Protein AF-A0A2E3MAJ3-F1 (afdb_monomer_lite)

pLDDT: mean 78.25, std 11.92, range [48.75, 94.81]

Foldseek 3Di:
DVVVVVVVVVCVVVVLVVLVVVCVVVVHDSVVSVVVVVVVVVCVVVVVVVVVVVVVVVVVVCCVVVVPPDDPPPD

Structure (mmCIF, N/CA/C/O backbone):
data_AF-A0A2E3MAJ3-F1
#
_entry.id   AF-A0A2E3MAJ3-F1
#
loop_
_atom_site.group_PDB
_atom_site.id
_atom_site.type_symbol
_atom_site.label_atom_id
_atom_site.label_alt_id
_atom_site.label_comp_id
_atom_site.label_asym_id
_atom_site.label_entity_id
_atom_site.label_seq_id
_atom_site.pdbx_PDB_ins_code
_atom_site.Cartn_x
_atom_site.Cartn_y
_atom_site.Cartn_z
_atom_site.occupancy
_atom_site.B_iso_or_equiv
_atom_site.auth_seq_id
_atom_site.auth_comp_id
_atom_site.auth_asym_id
_atom_site.auth_atom_id
_atom_site.pdbx_PDB_model_num
ATOM 1 N N . MET A 1 1 ? -10.687 -18.611 -23.770 1.00 61.97 1 MET A N 1
ATOM 2 C CA . MET A 1 1 ? -9.224 -18.625 -23.534 1.00 61.97 1 MET A CA 1
ATOM 3 C C . MET A 1 1 ? -8.498 -17.397 -24.090 1.00 61.97 1 MET A C 1
ATOM 5 O O . MET A 1 1 ? -7.802 -16.774 -23.310 1.00 61.97 1 MET A O 1
ATOM 9 N N . LYS A 1 2 ? -8.684 -16.963 -25.353 1.00 69.69 2 LYS A N 1
ATOM 10 C CA . LYS A 1 2 ? -8.014 -15.750 -25.901 1.00 69.69 2 LYS A CA 1
ATOM 11 C C . LYS A 1 2 ? -8.304 -14.441 -25.146 1.00 69.69 2 LYS A C 1
ATOM 13 O O . LYS A 1 2 ? -7.382 -13.689 -24.875 1.00 69.69 2 LYS A O 1
ATOM 18 N N . LEU A 1 3 ? -9.556 -14.213 -24.743 1.00 76.94 3 LEU A N 1
ATOM 19 C CA . LEU A 1 3 ? -9.974 -12.993 -24.031 1.00 76.94 3 LEU A CA 1
ATOM 20 C C . LEU A 1 3 ? -9.184 -12.726 -22.741 1.00 76.94 3 LEU A C 1
ATOM 22 O O . LEU A 1 3 ? -8.836 -11.588 -22.457 1.00 76.94 3 LEU A O 1
ATOM 26 N N . PHE A 1 4 ? -8.867 -13.775 -21.979 1.00 82.12 4 PHE A N 1
ATOM 27 C CA . PHE A 1 4 ? -8.129 -13.633 -20.725 1.00 82.12 4 PHE A CA 1
ATOM 28 C C . PHE A 1 4 ? -6.669 -13.227 -20.974 1.00 82.12 4 PHE A C 1
ATOM 30 O O . PHE A 1 4 ? -6.129 -12.398 -20.248 1.00 82.12 4 PHE A O 1
ATOM 37 N N . TYR A 1 5 ? -6.052 -13.757 -22.037 1.00 84.38 5 TYR A N 1
ATOM 38 C CA . TYR A 1 5 ? -4.693 -13.394 -22.442 1.00 84.38 5 TYR A CA 1
ATOM 39 C C . TYR A 1 5 ? -4.601 -11.968 -22.979 1.00 84.38 5 TYR A C 1
ATOM 41 O O . TYR A 1 5 ? -3.663 -11.266 -22.622 1.00 84.38 5 TYR A O 1
ATOM 49 N N . GLU A 1 6 ? -5.577 -11.516 -23.767 1.00 83.81 6 GLU A N 1
ATOM 50 C CA . GLU A 1 6 ? -5.638 -10.125 -24.242 1.00 83.81 6 GLU A CA 1
ATOM 51 C C . GLU A 1 6 ? -5.760 -9.142 -23.073 1.00 83.81 6 GLU A C 1
ATOM 53 O O . G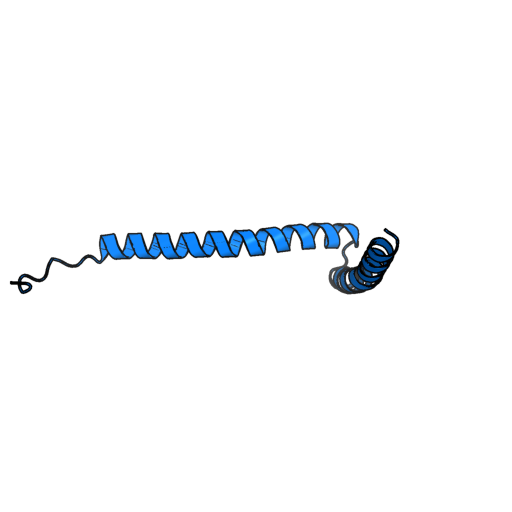LU A 1 6 ? -5.069 -8.127 -23.019 1.00 83.81 6 GLU A O 1
ATOM 58 N N . LEU A 1 7 ? -6.591 -9.479 -22.084 1.00 83.12 7 LEU A N 1
ATOM 59 C CA . LEU A 1 7 ? -6.818 -8.645 -20.908 1.00 83.12 7 LEU A CA 1
ATOM 60 C C . LEU A 1 7 ? -5.580 -8.619 -19.994 1.00 83.12 7 LEU A C 1
ATOM 62 O O . LEU A 1 7 ? -5.142 -7.550 -19.571 1.00 83.12 7 LEU A O 1
ATOM 66 N N . LEU A 1 8 ? -4.943 -9.774 -19.770 1.00 83.69 8 LEU A N 1
ATOM 67 C CA . LEU A 1 8 ? -3.643 -9.870 -19.097 1.00 83.69 8 LEU A CA 1
ATOM 68 C C . LEU A 1 8 ? -2.558 -9.083 -19.832 1.00 83.69 8 LEU A C 1
ATOM 70 O O . LEU A 1 8 ? -1.787 -8.376 -19.192 1.00 83.69 8 LEU A O 1
ATOM 74 N N . PHE A 1 9 ? -2.499 -9.173 -21.161 1.00 82.12 9 PHE A N 1
ATOM 75 C CA . PHE A 1 9 ? -1.515 -8.464 -21.972 1.00 82.12 9 PHE A CA 1
ATOM 76 C C . PHE A 1 9 ? -1.737 -6.950 -21.924 1.00 82.12 9 PHE A C 1
ATOM 78 O O . PHE A 1 9 ? -0.781 -6.189 -21.766 1.00 82.12 9 PHE A O 1
ATOM 85 N N . PHE A 1 10 ? -2.994 -6.507 -21.970 1.00 82.69 10 PHE A N 1
ATOM 86 C CA . PHE A 1 10 ? -3.373 -5.109 -21.810 1.00 82.69 10 PHE A CA 1
ATOM 87 C C . PHE A 1 10 ? -2.969 -4.562 -20.434 1.00 82.69 10 PHE A C 1
ATOM 89 O O . PHE A 1 10 ? -2.314 -3.515 -20.362 1.00 82.69 10 PHE A O 1
ATOM 96 N N . LEU A 1 11 ? -3.277 -5.290 -19.351 1.00 78.81 11 LEU A N 1
ATOM 97 C CA . LEU A 1 11 ? -2.845 -4.927 -17.997 1.00 78.81 11 LEU A CA 1
ATOM 98 C C . LEU A 1 11 ? -1.327 -4.973 -17.850 1.00 78.81 11 LEU A C 1
ATOM 100 O O . LEU A 1 11 ? -0.752 -4.102 -17.204 1.00 78.81 11 LEU A O 1
ATOM 104 N N . GLN A 1 12 ? -0.660 -5.953 -18.452 1.00 75.88 12 GLN A N 1
ATOM 105 C CA . GLN A 1 12 ? 0.790 -6.063 -18.408 1.00 75.88 12 GLN A CA 1
ATOM 106 C C . GLN A 1 12 ? 1.438 -4.867 -19.106 1.00 75.88 12 GLN A C 1
ATOM 108 O O . GLN A 1 12 ? 2.362 -4.286 -18.553 1.00 75.88 12 GLN A O 1
ATOM 113 N N . ARG A 1 13 ? 0.920 -4.444 -20.264 1.00 78.31 13 ARG A N 1
ATOM 114 C CA . ARG A 1 13 ? 1.396 -3.275 -21.018 1.00 78.31 13 ARG A CA 1
ATOM 115 C C . ARG A 1 13 ? 1.220 -1.967 -20.236 1.00 78.31 13 ARG A C 1
ATOM 117 O O . ARG A 1 13 ? 2.159 -1.180 -20.153 1.00 78.31 13 ARG A O 1
ATOM 124 N N . HIS A 1 14 ? 0.049 -1.748 -19.634 1.00 77.62 14 HIS A N 1
ATOM 125 C CA . HIS A 1 14 ? -0.255 -0.510 -18.901 1.00 77.62 14 HIS A CA 1
ATOM 126 C C . HIS A 1 14 ? 0.388 -0.481 -17.509 1.00 77.62 14 HIS A C 1
ATOM 128 O O . HIS A 1 14 ? 0.958 0.533 -17.104 1.00 77.62 14 HIS A O 1
ATOM 134 N N . GLY A 1 15 ? 0.364 -1.607 -16.795 1.00 71.56 15 GLY A N 1
ATOM 135 C CA . GLY A 1 15 ? 0.971 -1.754 -15.475 1.00 71.56 15 GLY A CA 1
ATOM 136 C C . GLY A 1 15 ? 2.488 -1.585 -15.510 1.00 71.56 15 GLY A C 1
ATOM 137 O O . GLY A 1 15 ? 3.047 -0.933 -14.629 1.00 71.56 15 GLY A O 1
ATOM 138 N N . PHE A 1 16 ? 3.164 -2.079 -16.557 1.00 72.81 16 PHE A N 1
ATOM 139 C CA . PHE A 1 16 ? 4.611 -1.887 -16.694 1.00 72.81 16 PHE A CA 1
ATOM 140 C C . PHE A 1 16 ? 4.985 -0.418 -16.872 1.00 72.81 16 PHE A C 1
ATOM 142 O O . PHE A 1 16 ? 5.962 0.022 -16.282 1.00 72.81 16 PHE A O 1
ATOM 149 N N . HIS A 1 17 ? 4.196 0.354 -17.622 1.00 75.88 17 HIS A N 1
ATOM 150 C CA . HIS A 1 17 ? 4.479 1.769 -17.860 1.00 75.88 17 HIS A CA 1
ATOM 151 C C . HIS A 1 17 ? 4.420 2.601 -16.566 1.00 75.88 17 HIS A C 1
ATOM 153 O O . HIS A 1 17 ? 5.280 3.449 -16.322 1.00 75.88 17 HIS A O 1
ATOM 159 N N . VAL A 1 18 ? 3.449 2.317 -15.691 1.00 73.62 18 VAL A N 1
ATOM 160 C CA . VAL A 1 18 ? 3.342 2.965 -14.373 1.00 73.62 18 VAL A CA 1
ATOM 161 C C . VAL A 1 18 ? 4.481 2.523 -13.453 1.00 73.62 18 VAL A C 1
ATOM 163 O O . VAL A 1 18 ? 5.143 3.369 -12.850 1.00 73.62 18 VAL A O 1
ATOM 166 N N . CYS A 1 19 ? 4.769 1.218 -13.387 1.00 71.00 19 CYS A N 1
ATOM 167 C CA . CYS A 1 19 ? 5.892 0.705 -12.603 1.00 71.00 19 CYS A CA 1
ATOM 168 C C . CYS A 1 19 ? 7.235 1.262 -13.083 1.00 71.00 19 CYS A C 1
ATOM 170 O O . CYS A 1 19 ? 8.080 1.551 -12.248 1.00 71.00 19 CYS A O 1
ATOM 172 N N . GLN A 1 20 ? 7.428 1.447 -14.389 1.00 73.00 20 GLN A N 1
ATOM 173 C CA . GLN A 1 20 ? 8.658 1.975 -14.974 1.00 73.00 20 GLN A CA 1
ATOM 174 C C . GLN A 1 20 ? 8.835 3.463 -14.650 1.00 73.00 20 GLN A C 1
ATOM 176 O O . GLN A 1 20 ? 9.877 3.840 -14.138 1.00 73.00 20 GLN A O 1
ATOM 181 N N . ARG A 1 21 ? 7.782 4.286 -14.769 1.00 79.88 21 ARG A N 1
ATOM 182 C CA . ARG A 1 21 ? 7.786 5.689 -14.297 1.00 79.88 21 ARG A CA 1
ATOM 183 C C . ARG A 1 21 ? 8.158 5.825 -12.816 1.00 79.88 21 ARG A C 1
ATOM 185 O O . ARG A 1 21 ? 8.865 6.758 -12.442 1.00 79.88 21 ARG A O 1
ATOM 192 N N . ILE A 1 22 ? 7.638 4.937 -11.967 1.00 77.81 22 ILE A N 1
ATOM 193 C CA . ILE A 1 22 ? 7.947 4.921 -10.529 1.00 77.81 22 ILE A CA 1
ATOM 194 C C . ILE A 1 22 ? 9.382 4.431 -10.303 1.00 77.81 22 ILE A C 1
ATOM 196 O O . ILE A 1 22 ? 10.106 5.027 -9.512 1.00 77.81 22 ILE A O 1
ATOM 200 N N . ALA A 1 23 ? 9.802 3.388 -11.020 1.00 78.44 23 ALA A N 1
ATOM 201 C CA . ALA A 1 23 ? 11.152 2.839 -10.981 1.00 78.44 23 ALA A CA 1
ATOM 202 C C . ALA A 1 23 ? 12.201 3.888 -11.369 1.00 78.44 23 ALA A C 1
ATOM 204 O O . ALA A 1 23 ? 13.176 4.048 -10.643 1.00 78.44 23 ALA A O 1
ATOM 205 N N . ASP A 1 24 ? 11.950 4.647 -12.439 1.00 76.69 24 ASP A N 1
ATOM 206 C CA . ASP A 1 24 ? 12.824 5.709 -12.939 1.00 76.69 24 ASP A CA 1
ATOM 207 C C . ASP A 1 24 ? 12.929 6.865 -11.935 1.00 76.69 24 ASP A C 1
ATOM 209 O O . ASP A 1 24 ? 14.025 7.358 -11.683 1.00 76.69 24 ASP A O 1
ATOM 213 N N . ARG A 1 25 ? 11.822 7.254 -11.278 1.00 77.12 25 ARG A N 1
ATOM 214 C CA . ARG A 1 25 ? 11.868 8.245 -10.182 1.00 77.12 25 ARG A CA 1
ATOM 215 C C . ARG A 1 25 ? 12.651 7.759 -8.967 1.00 77.12 25 ARG A C 1
ATOM 217 O O . ARG A 1 25 ? 13.267 8.569 -8.287 1.00 77.12 25 ARG A O 1
ATOM 224 N N . PHE A 1 26 ? 12.591 6.465 -8.673 1.00 76.00 26 PHE A N 1
ATOM 225 C CA . PHE A 1 26 ? 13.314 5.858 -7.557 1.00 76.00 26 PHE A CA 1
ATOM 226 C C . PHE A 1 26 ? 14.735 5.391 -7.930 1.00 76.00 26 PHE A C 1
ATOM 228 O O . PHE A 1 26 ? 15.465 4.943 -7.050 1.00 76.00 26 PHE A O 1
ATOM 235 N N . GLY A 1 27 ? 15.132 5.457 -9.207 1.00 76.62 27 GLY A N 1
ATOM 236 C CA . GLY A 1 27 ? 16.408 4.928 -9.704 1.00 76.62 27 GLY A CA 1
ATOM 237 C C . GLY A 1 27 ? 16.561 3.402 -9.585 1.00 76.62 27 GLY A C 1
ATOM 238 O O . GLY A 1 27 ? 17.681 2.893 -9.577 1.00 76.62 27 GLY A O 1
ATOM 239 N N . MET A 1 28 ? 15.463 2.648 -9.456 1.00 76.75 28 MET A N 1
ATOM 240 C CA . MET A 1 28 ? 15.477 1.199 -9.207 1.00 76.75 28 MET A CA 1
ATOM 241 C C . MET A 1 28 ? 15.171 0.379 -10.469 1.00 76.75 28 MET A C 1
ATOM 243 O O . MET A 1 28 ? 14.461 0.817 -11.364 1.00 76.75 28 MET A O 1
ATOM 247 N N . ARG A 1 29 ? 15.644 -0.875 -10.539 1.00 75.56 29 ARG A N 1
ATOM 248 C CA . ARG A 1 29 ? 15.262 -1.802 -11.626 1.00 75.56 29 ARG A CA 1
ATOM 249 C C . ARG A 1 29 ? 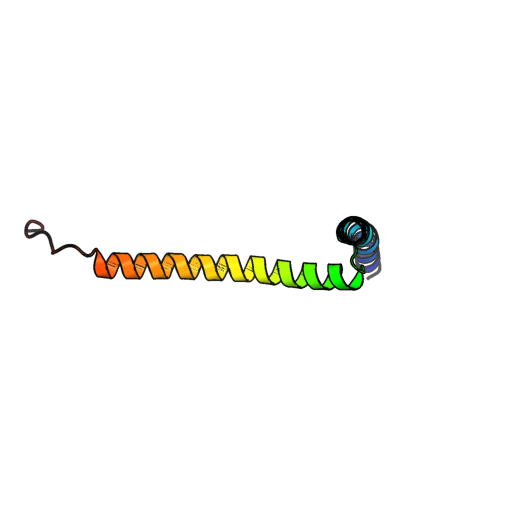13.781 -2.191 -11.523 1.00 75.56 29 ARG A C 1
ATOM 251 O O . ARG A 1 29 ? 13.311 -2.544 -10.443 1.00 75.56 29 ARG A O 1
ATOM 258 N N . ALA A 1 30 ? 13.087 -2.290 -12.661 1.00 73.56 30 ALA A N 1
ATOM 259 C CA . ALA A 1 30 ? 11.671 -2.690 -12.744 1.00 73.56 30 ALA A CA 1
ATOM 260 C C . ALA A 1 30 ? 11.340 -4.023 -12.032 1.00 73.56 30 ALA A C 1
ATOM 262 O O . ALA A 1 30 ? 10.235 -4.201 -11.518 1.00 73.56 30 ALA A O 1
ATOM 263 N N . ARG A 1 31 ? 12.305 -4.954 -11.943 1.00 75.56 31 ARG A N 1
ATOM 264 C CA . ARG A 1 31 ? 12.154 -6.206 -11.180 1.00 75.56 31 ARG A CA 1
ATOM 265 C C . ARG A 1 31 ? 11.910 -5.943 -9.686 1.00 75.56 31 ARG A C 1
ATOM 267 O O . ARG A 1 31 ? 11.044 -6.594 -9.115 1.00 75.56 31 ARG A O 1
ATOM 274 N N . VAL A 1 32 ? 12.627 -4.985 -9.092 1.00 77.00 32 VAL A N 1
ATOM 275 C CA . VAL A 1 32 ? 12.518 -4.636 -7.664 1.00 77.00 32 VAL A CA 1
ATOM 276 C C . VAL A 1 32 ? 11.166 -3.990 -7.370 1.00 77.00 32 VAL A C 1
ATOM 278 O O . VAL A 1 32 ? 10.526 -4.352 -6.386 1.00 77.00 32 VAL A O 1
ATOM 281 N N . VAL A 1 33 ? 10.693 -3.115 -8.263 1.00 80.56 33 VAL A N 1
ATOM 282 C CA . VAL A 1 33 ? 9.384 -2.449 -8.139 1.00 80.56 33 VAL A CA 1
ATOM 283 C C . VAL A 1 33 ? 8.226 -3.444 -8.191 1.00 80.56 33 VAL A C 1
ATOM 285 O O . VAL A 1 33 ? 7.273 -3.329 -7.425 1.00 80.56 33 VAL A O 1
ATOM 288 N N . ARG A 1 34 ? 8.312 -4.468 -9.050 1.00 79.88 34 ARG A N 1
ATOM 289 C CA . ARG A 1 34 ? 7.297 -5.531 -9.077 1.00 79.88 34 ARG A CA 1
ATOM 290 C C . ARG A 1 34 ? 7.232 -6.272 -7.741 1.00 79.88 34 ARG A C 1
ATOM 292 O O . ARG A 1 34 ? 6.141 -6.469 -7.214 1.00 79.88 34 ARG A O 1
ATOM 299 N N . THR A 1 35 ? 8.376 -6.686 -7.196 1.00 84.00 35 THR A N 1
ATOM 300 C CA . THR A 1 35 ? 8.415 -7.372 -5.897 1.00 84.00 35 THR A CA 1
ATOM 301 C C . THR A 1 35 ? 7.942 -6.469 -4.763 1.00 84.00 35 THR A C 1
ATOM 303 O O . THR A 1 35 ? 7.136 -6.910 -3.949 1.00 84.00 35 THR A O 1
ATOM 306 N N . SER A 1 36 ? 8.359 -5.201 -4.727 1.00 83.56 36 SER A N 1
ATOM 307 C CA . SER A 1 36 ? 7.939 -4.277 -3.673 1.00 83.56 36 SER A CA 1
ATOM 308 C C . SER A 1 36 ? 6.439 -4.000 -3.715 1.00 83.56 36 SER A C 1
ATOM 310 O O . SER A 1 36 ? 5.821 -3.958 -2.661 1.00 83.56 36 SER A O 1
ATOM 312 N N . PHE A 1 37 ? 5.824 -3.899 -4.896 1.00 83.38 37 PHE A N 1
ATOM 313 C CA . PHE A 1 37 ? 4.375 -3.724 -5.020 1.00 83.38 37 PHE A CA 1
ATOM 314 C C . PHE A 1 37 ? 3.587 -4.886 -4.400 1.00 83.38 37 PHE A C 1
ATOM 316 O O . PHE A 1 37 ? 2.621 -4.663 -3.668 1.00 83.38 37 PHE A O 1
ATOM 323 N N . ILE A 1 38 ? 4.025 -6.126 -4.648 1.00 86.56 38 ILE A N 1
ATOM 324 C CA . ILE A 1 38 ? 3.423 -7.323 -4.049 1.00 86.56 38 ILE A CA 1
ATOM 325 C C . ILE A 1 38 ? 3.574 -7.264 -2.525 1.00 86.56 38 ILE A C 1
ATOM 327 O O . ILE A 1 38 ? 2.579 -7.365 -1.811 1.00 86.56 38 ILE A O 1
ATOM 331 N N . TYR A 1 39 ? 4.790 -7.022 -2.026 1.00 87.75 39 TYR A N 1
ATOM 332 C CA . TYR A 1 39 ? 5.045 -6.927 -0.587 1.00 87.75 39 TYR A CA 1
ATOM 333 C C . TYR A 1 39 ? 4.234 -5.820 0.084 1.00 87.75 39 TYR A C 1
ATOM 335 O O . TYR A 1 39 ? 3.598 -6.076 1.099 1.00 87.75 39 TYR A O 1
ATOM 343 N N . VAL A 1 40 ? 4.207 -4.615 -0.487 1.00 89.31 40 VAL A N 1
ATOM 344 C CA . VAL A 1 40 ? 3.444 -3.486 0.056 1.00 89.31 40 VAL A CA 1
ATOM 345 C C . VAL A 1 40 ? 1.965 -3.832 0.111 1.00 89.31 40 VAL A C 1
ATOM 347 O O . VAL A 1 40 ? 1.352 -3.615 1.145 1.00 89.31 40 VAL A O 1
ATOM 350 N N . THR A 1 41 ? 1.408 -4.441 -0.936 1.00 89.31 41 THR A N 1
ATOM 351 C CA . THR A 1 41 ? -0.010 -4.827 -0.963 1.00 89.31 41 THR A CA 1
ATOM 352 C C . THR A 1 41 ? -0.340 -5.841 0.136 1.00 89.31 41 THR A C 1
ATOM 354 O O . THR A 1 41 ? -1.307 -5.656 0.875 1.00 89.31 41 THR A O 1
ATOM 357 N N . PHE A 1 42 ? 0.488 -6.878 0.307 1.00 90.56 42 PHE A N 1
ATOM 358 C CA . PHE A 1 42 ? 0.319 -7.850 1.393 1.00 90.56 42 PHE A CA 1
ATOM 359 C C . PHE A 1 42 ? 0.466 -7.209 2.773 1.00 90.56 42 PHE A C 1
ATOM 361 O O . PHE A 1 42 ? -0.323 -7.497 3.673 1.00 90.56 42 PHE A O 1
ATOM 368 N N . VAL A 1 43 ? 1.437 -6.308 2.933 1.00 93.06 43 VAL A N 1
ATOM 369 C CA . VAL A 1 43 ? 1.634 -5.562 4.175 1.00 93.06 43 VAL A CA 1
ATOM 370 C C . VAL A 1 43 ? 0.440 -4.665 4.449 1.00 93.06 43 VAL A C 1
ATOM 372 O O . VAL A 1 43 ? -0.044 -4.692 5.562 1.00 93.06 43 VAL A O 1
ATOM 375 N N . THR A 1 44 ? -0.095 -3.914 3.487 1.00 92.38 44 THR A N 1
ATOM 376 C CA . THR A 1 44 ? -1.238 -3.017 3.725 1.00 92.38 44 THR A CA 1
ATOM 377 C C . THR A 1 44 ? -2.479 -3.790 4.170 1.00 92.38 44 THR A C 1
ATOM 379 O O . THR A 1 44 ? -3.142 -3.386 5.124 1.00 92.38 44 THR A O 1
ATOM 382 N N . VAL A 1 45 ? -2.764 -4.934 3.539 1.00 92.38 45 VAL A N 1
ATOM 383 C CA . VAL A 1 45 ? -3.899 -5.789 3.919 1.00 92.38 45 VAL A CA 1
ATOM 384 C C . VAL A 1 45 ? -3.681 -6.414 5.301 1.00 92.38 45 VAL A C 1
ATOM 386 O O . VAL A 1 45 ? -4.557 -6.329 6.161 1.00 92.38 45 VAL A O 1
ATOM 389 N N . GLY A 1 46 ? -2.502 -6.991 5.552 1.00 91.50 46 GLY A N 1
ATOM 390 C CA . GLY A 1 46 ? -2.166 -7.571 6.854 1.00 91.50 46 GLY A CA 1
ATOM 391 C C . GLY A 1 46 ? -2.090 -6.528 7.972 1.00 91.50 46 GLY A C 1
ATOM 392 O O . GLY A 1 46 ? -2.502 -6.790 9.097 1.00 91.50 46 GLY A O 1
ATOM 393 N N . PHE A 1 47 ? -1.623 -5.324 7.656 1.00 94.81 47 PHE A N 1
ATOM 394 C CA . PHE A 1 47 ? -1.488 -4.211 8.585 1.00 94.81 47 PHE A CA 1
ATOM 395 C C . PHE A 1 47 ? -2.848 -3.658 8.990 1.00 94.81 47 PHE A C 1
ATOM 397 O O . PHE A 1 47 ? -3.052 -3.414 10.171 1.00 94.81 47 PHE A O 1
ATOM 404 N N . ALA A 1 48 ? -3.801 -3.525 8.063 1.00 88.81 48 ALA A N 1
ATOM 405 C CA . ALA A 1 48 ? -5.165 -3.126 8.407 1.00 88.81 48 ALA A CA 1
ATOM 406 C C . ALA A 1 48 ? -5.801 -4.099 9.417 1.00 88.81 48 ALA A C 1
ATOM 408 O O . ALA A 1 48 ? -6.394 -3.673 10.408 1.00 88.81 48 ALA A O 1
ATOM 409 N N . PHE A 1 49 ? -5.612 -5.406 9.210 1.00 91.81 49 PHE A N 1
ATOM 410 C CA . PHE A 1 49 ? -6.084 -6.437 10.134 1.00 91.81 49 PHE A CA 1
ATOM 411 C C . PHE A 1 49 ? -5.349 -6.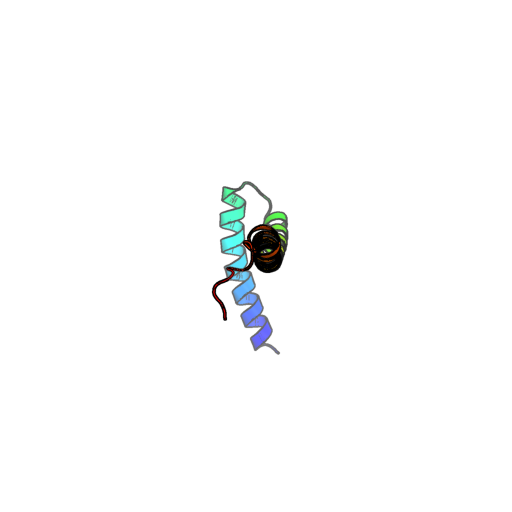405 11.483 1.00 91.81 49 PHE A C 1
ATOM 413 O O . PHE A 1 49 ? -5.981 -6.421 12.540 1.00 91.81 49 PHE A O 1
ATOM 420 N N . ALA A 1 50 ? -4.019 -6.305 11.464 1.00 92.75 50 ALA A N 1
ATOM 421 C CA . ALA A 1 50 ? -3.211 -6.214 12.676 1.00 92.75 50 ALA A CA 1
ATOM 422 C C . ALA A 1 50 ? -3.564 -4.970 13.504 1.00 92.75 50 ALA A C 1
ATOM 424 O O . ALA A 1 50 ? -3.695 -5.054 14.722 1.00 92.75 50 ALA A O 1
ATOM 425 N N . LEU A 1 51 ? -3.773 -3.829 12.847 1.00 93.88 51 LEU A N 1
ATOM 426 C CA . LEU A 1 51 ? -4.129 -2.565 13.484 1.00 93.88 51 LEU A CA 1
ATOM 427 C C . LEU A 1 51 ? -5.536 -2.627 14.094 1.00 93.88 51 LEU A C 1
ATOM 429 O O . LEU A 1 51 ? -5.730 -2.148 15.210 1.00 93.88 51 LEU A O 1
ATOM 433 N N . TYR A 1 52 ? -6.489 -3.294 13.432 1.00 91.50 52 TYR A N 1
ATOM 434 C CA . TYR A 1 52 ? -7.806 -3.580 14.009 1.00 91.50 52 TYR A CA 1
ATOM 435 C C . TYR A 1 52 ? -7.698 -4.400 15.303 1.00 91.50 52 TYR A C 1
ATOM 437 O O . TYR A 1 52 ? -8.241 -3.998 16.334 1.00 91.50 52 TYR A O 1
ATOM 445 N N . LEU A 1 53 ? -6.955 -5.513 15.276 1.00 92.75 53 LEU A N 1
ATOM 446 C CA . LEU A 1 53 ? -6.740 -6.344 16.465 1.00 92.75 53 LEU A CA 1
ATOM 447 C C . LEU A 1 53 ? -6.034 -5.573 17.581 1.00 92.75 53 LEU A C 1
ATOM 449 O O . LEU A 1 53 ? -6.411 -5.698 18.744 1.00 92.75 53 LEU A O 1
ATOM 453 N N . PHE A 1 54 ? -5.047 -4.746 17.236 1.00 94.56 54 PHE A N 1
ATOM 454 C CA . PHE A 1 54 ? -4.310 -3.937 18.200 1.00 94.56 54 PHE A CA 1
ATOM 455 C C . PHE A 1 54 ? -5.218 -2.927 18.913 1.00 94.56 54 PHE A C 1
ATOM 457 O O . PHE A 1 54 ? -5.1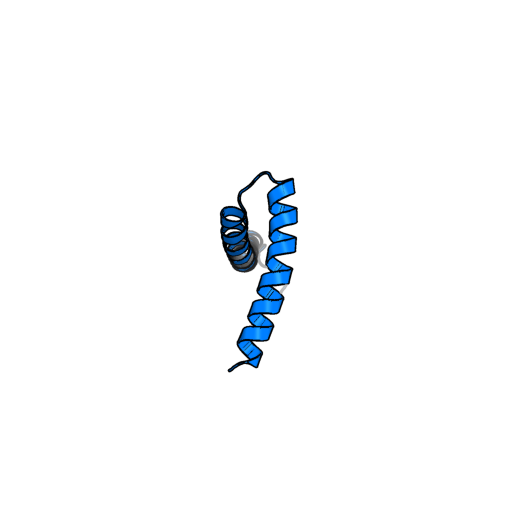84 -2.829 20.139 1.00 94.56 54 PHE A O 1
ATOM 464 N N . ILE A 1 55 ? -6.087 -2.227 18.174 1.00 93.06 55 ILE A N 1
ATOM 465 C CA . ILE A 1 55 ? -7.067 -1.296 18.756 1.00 93.06 55 ILE A CA 1
ATOM 466 C C . ILE A 1 55 ? -8.084 -2.045 19.623 1.00 93.06 55 ILE A C 1
ATOM 468 O O . ILE A 1 55 ? -8.369 -1.612 20.740 1.00 93.06 55 ILE A O 1
ATOM 472 N N . ALA A 1 56 ? -8.612 -3.176 19.149 1.00 89.06 56 ALA A N 1
ATOM 473 C CA . ALA A 1 56 ? -9.566 -3.983 19.908 1.00 89.06 56 ALA A CA 1
ATOM 474 C C . ALA A 1 56 ? -8.959 -4.501 21.227 1.00 89.06 56 ALA A C 1
ATOM 476 O O . ALA A 1 56 ? -9.598 -4.445 22.280 1.00 89.06 56 ALA A O 1
ATOM 477 N N . PHE A 1 57 ? -7.702 -4.948 21.189 1.00 90.44 57 PHE A N 1
ATOM 478 C CA . PHE A 1 57 ? -6.953 -5.383 22.365 1.00 90.44 57 PHE A CA 1
ATOM 479 C C . PHE A 1 57 ? -6.697 -4.228 23.342 1.00 90.44 57 PHE A C 1
ATOM 481 O O . PHE A 1 57 ? -6.896 -4.372 24.548 1.00 90.44 57 PHE A O 1
ATOM 488 N N . TRP A 1 58 ? -6.334 -3.053 22.823 1.00 90.06 58 TRP A N 1
ATOM 489 C CA . TRP A 1 58 ? -6.123 -1.853 23.629 1.00 90.06 58 TRP A CA 1
ATOM 490 C C . TRP A 1 58 ? -7.400 -1.393 24.337 1.00 90.06 58 TRP A C 1
ATOM 492 O O . TRP A 1 58 ? -7.367 -1.037 25.515 1.00 90.06 58 TRP A O 1
ATOM 502 N N . LEU A 1 59 ? -8.540 -1.435 23.642 1.00 84.94 59 LEU A N 1
ATOM 503 C CA . LEU A 1 59 ? -9.844 -1.131 24.229 1.00 84.94 59 LEU A CA 1
ATOM 504 C C . LEU A 1 59 ? -10.198 -2.117 25.345 1.00 84.94 59 LEU A C 1
ATOM 506 O O . LEU A 1 59 ? -10.597 -1.669 26.412 1.00 84.94 59 LEU A O 1
ATOM 510 N N . ARG A 1 60 ? -9.964 -3.424 25.163 1.00 81.50 60 ARG A N 1
ATOM 511 C CA . ARG A 1 60 ? -10.170 -4.438 26.217 1.00 81.50 60 ARG A CA 1
ATOM 512 C C . ARG A 1 60 ? -9.283 -4.228 27.447 1.00 81.50 60 ARG A C 1
ATOM 514 O O . ARG A 1 60 ? -9.757 -4.382 28.572 1.00 81.50 60 ARG A O 1
ATOM 521 N N . ILE A 1 61 ? -8.016 -3.858 27.251 1.00 84.38 61 ILE A N 1
ATOM 522 C CA . ILE A 1 61 ? -7.102 -3.501 28.349 1.00 84.38 61 ILE A CA 1
ATOM 523 C C . ILE A 1 61 ? -7.608 -2.266 29.088 1.00 84.38 61 ILE A C 1
ATOM 525 O O . ILE A 1 61 ? -7.677 -2.274 30.317 1.00 84.38 61 ILE A O 1
ATOM 529 N N . LYS A 1 62 ? -7.999 -1.218 28.352 1.00 76.31 62 LYS A N 1
ATOM 530 C CA . LYS A 1 62 ? -8.580 -0.024 28.963 1.00 76.31 62 LYS A CA 1
ATOM 531 C C . LYS A 1 62 ? -9.860 -0.362 29.711 1.00 76.31 62 LYS A C 1
ATOM 533 O O . LYS A 1 62 ? -9.952 0.060 30.845 1.00 76.31 62 LYS A O 1
ATOM 538 N N . ASP A 1 63 ? -10.777 -1.152 29.162 1.00 73.25 63 ASP A N 1
ATOM 539 C CA . ASP A 1 63 ? -12.005 -1.573 29.858 1.00 73.25 63 ASP A CA 1
ATOM 540 C C . ASP A 1 63 ? -11.705 -2.305 31.170 1.00 73.25 63 ASP A C 1
ATOM 542 O O . ASP A 1 63 ? -12.326 -2.041 32.194 1.00 73.25 63 ASP A O 1
ATOM 546 N N . THR A 1 64 ? -10.694 -3.175 31.172 1.00 68.94 64 THR A N 1
ATOM 547 C CA . THR A 1 64 ? -10.296 -3.916 32.380 1.00 68.94 64 THR A CA 1
ATOM 548 C C . THR A 1 64 ? -9.731 -2.985 33.458 1.00 68.94 64 THR A C 1
ATOM 550 O O . THR A 1 64 ? -9.990 -3.175 34.642 1.00 68.94 64 THR A O 1
ATOM 553 N N . ILE A 1 65 ? -8.979 -1.954 33.062 1.00 68.94 65 ILE A N 1
ATOM 554 C CA . ILE A 1 65 ? -8.338 -1.000 33.982 1.00 68.94 65 ILE A CA 1
ATOM 555 C C . ILE A 1 65 ? -9.299 0.138 34.390 1.00 68.94 65 ILE A C 1
ATOM 557 O O . ILE A 1 65 ? -9.223 0.640 35.510 1.00 68.94 65 ILE A O 1
ATOM 561 N N . PHE A 1 66 ? -10.204 0.550 33.496 1.00 57.66 66 PHE A N 1
ATOM 562 C CA . PHE A 1 66 ? -11.181 1.637 33.662 1.00 57.66 66 PHE A CA 1
ATOM 563 C C . PHE A 1 66 ? -12.584 1.162 34.040 1.00 57.66 66 PHE A C 1
ATOM 565 O O . PHE A 1 66 ? -13.471 2.015 34.143 1.00 57.66 66 PHE A O 1
ATOM 572 N N . SER A 1 67 ? -12.785 -0.134 34.311 1.00 57.47 67 SER A N 1
ATOM 573 C CA . SER A 1 67 ? -13.921 -0.626 35.093 1.00 57.47 67 SER A CA 1
ATOM 574 C C . SER A 1 67 ? -13.844 0.011 36.480 1.00 57.47 67 SER A C 1
ATOM 576 O O . SER A 1 67 ? -13.352 -0.561 37.454 1.00 57.47 67 SER A O 1
ATOM 578 N N . LYS A 1 68 ? -14.277 1.273 36.538 1.00 48.75 68 LYS A N 1
ATOM 579 C CA . LYS A 1 68 ? -14.479 2.052 37.743 1.00 48.75 68 LYS A CA 1
ATOM 580 C C . LYS A 1 68 ? -15.291 1.192 38.695 1.00 48.75 68 LYS A C 1
ATOM 582 O O . LYS A 1 68 ? -16.197 0.479 38.268 1.00 48.75 68 LYS A O 1
ATOM 587 N N . ARG A 1 69 ? -14.955 1.312 39.983 1.00 56.75 69 ARG A N 1
ATOM 588 C CA . ARG A 1 69 ? -15.773 0.866 41.112 1.00 56.75 69 ARG A CA 1
ATOM 589 C C . ARG A 1 69 ? -17.247 0.891 40.719 1.00 56.75 69 ARG A C 1
ATOM 591 O O . ARG A 1 69 ? -17.743 1.959 40.355 1.00 56.75 69 ARG A O 1
ATOM 598 N N . SER A 1 70 ? -17.894 -0.268 40.790 1.00 50.00 70 SER A N 1
ATOM 599 C CA . SER A 1 70 ? -19.346 -0.395 40.764 1.00 50.00 70 SER A CA 1
ATOM 600 C C . SER A 1 70 ? -19.948 0.770 41.545 1.00 50.00 70 SER A C 1
ATOM 602 O O . SER A 1 70 ? -19.695 0.917 42.746 1.00 50.00 70 SER A O 1
ATOM 604 N N . SER A 1 71 ? -20.652 1.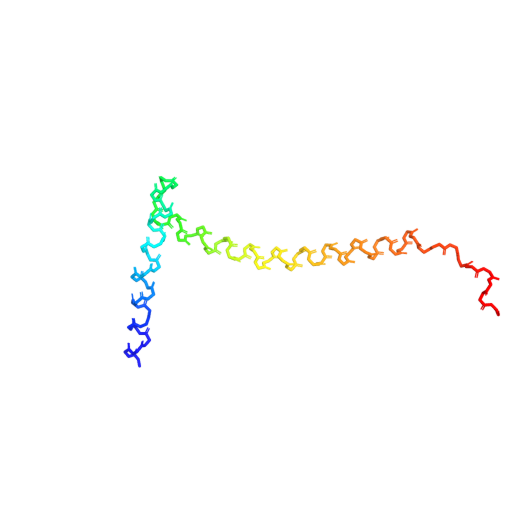652 40.840 1.00 54.50 71 SER A N 1
ATOM 605 C CA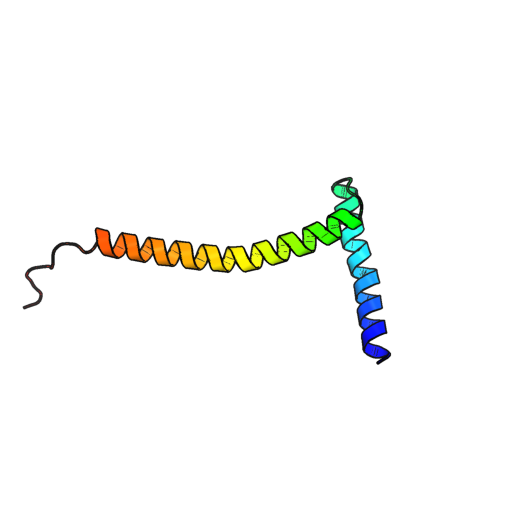 . SER A 1 71 ? -21.460 2.683 41.471 1.00 54.50 71 SER A CA 1
ATOM 606 C C . SER A 1 71 ? -22.466 1.966 42.363 1.00 54.50 71 SER A C 1
ATOM 608 O O . SER A 1 71 ? -23.235 1.138 41.889 1.00 54.50 71 SER A O 1
ATOM 610 N N . VAL A 1 72 ? -22.440 2.267 43.659 1.00 55.50 72 VAL A N 1
ATOM 611 C CA . VAL A 1 72 ? -23.313 1.708 44.709 1.00 55.50 72 VAL A CA 1
ATOM 612 C C . VAL A 1 72 ? -24.774 2.211 44.564 1.00 55.50 72 VAL A C 1
ATOM 614 O O . VAL A 1 72 ? -25.537 2.203 45.517 1.00 55.50 72 VAL A O 1
ATOM 617 N N . PHE A 1 73 ? -25.179 2.664 43.371 1.00 51.97 73 PHE A N 1
ATOM 618 C CA . PHE A 1 73 ? -26.489 3.266 43.078 1.00 51.97 73 PHE A CA 1
ATOM 619 C C . PHE A 1 73 ? -27.254 2.572 41.936 1.00 51.97 73 PHE A C 1
ATOM 621 O O . PHE A 1 73 ? -28.145 3.177 41.354 1.00 51.97 73 PHE A O 1
ATOM 628 N N . ASP A 1 74 ? -26.932 1.315 41.626 1.00 58.22 74 ASP A N 1
ATOM 629 C CA . ASP A 1 74 ? -27.719 0.469 40.706 1.00 58.22 74 ASP A CA 1
ATOM 630 C C . ASP A 1 74 ? -28.687 -0.479 41.463 1.00 58.22 74 ASP A C 1
ATOM 632 O O . ASP A 1 74 ? -28.934 -1.607 41.037 1.00 58.22 74 ASP A O 1
ATOM 636 N N . ILE A 1 75 ? -29.209 -0.034 42.618 1.00 51.69 75 ILE A N 1
ATOM 637 C CA . ILE A 1 75 ? -30.334 -0.674 43.335 1.00 51.69 75 ILE A CA 1
ATOM 638 C C . ILE A 1 75 ? -31.670 -0.028 42.975 1.00 51.69 75 ILE A C 1
ATOM 640 O O . ILE A 1 75 ? -31.692 1.211 42.798 1.00 51.69 75 ILE A O 1
#

Radius of gyration: 24.32 Å; chains: 1; bounding box: 47×27×71 Å

Secondary structure (DSSP, 8-state):
-HHHHHHHHHHHHHHHHHHHHHHHHHT--HHHHHHHHHHHHHHHHHHHHHHHHHHHHHHHHHHHHH-----TT--

Sequence (75 aa):
MKLFYELLFFLQRHGFHVCQRIADRFGMRARVVRTSFIYVTFVTVGFAFALYLFIAFWLRIKDTIFSKRSSVFDI